Protein AF-A0A6P0JQQ0-F1 (afdb_monomer_lite)

Structure (mmCIF, N/CA/C/O backbone):
data_AF-A0A6P0JQQ0-F1
#
_entry.id   AF-A0A6P0JQQ0-F1
#
loop_
_atom_site.group_PDB
_atom_site.id
_atom_site.type_symbol
_atom_site.label_atom_id
_atom_site.label_alt_id
_atom_site.label_comp_id
_atom_site.label_asym_id
_atom_site.label_entity_id
_atom_site.label_seq_id
_atom_site.pdbx_PDB_ins_code
_atom_site.Cartn_x
_atom_site.Cartn_y
_atom_site.Cartn_z
_atom_site.occupancy
_atom_site.B_iso_or_equiv
_atom_site.auth_seq_id
_atom_site.auth_comp_id
_atom_site.auth_asym_id
_atom_site.auth_atom_id
_atom_site.pdbx_PDB_model_num
ATOM 1 N N . MET A 1 1 ? 86.482 31.164 -51.936 1.00 37.69 1 MET A N 1
ATOM 2 C CA . MET A 1 1 ? 86.063 32.456 -51.341 1.00 37.69 1 MET A CA 1
ATOM 3 C C . MET A 1 1 ? 84.578 32.628 -51.631 1.00 37.69 1 MET A C 1
ATOM 5 O O . MET A 1 1 ? 84.223 32.447 -52.777 1.00 37.69 1 MET A O 1
ATOM 9 N N . GLY A 1 2 ? 83.639 32.892 -50.731 1.00 37.59 2 GLY A N 1
ATOM 10 C CA . GLY A 1 2 ? 83.653 33.209 -49.310 1.00 37.59 2 GLY A CA 1
ATOM 11 C C . GLY A 1 2 ? 82.298 33.855 -48.972 1.00 37.59 2 GLY A C 1
ATOM 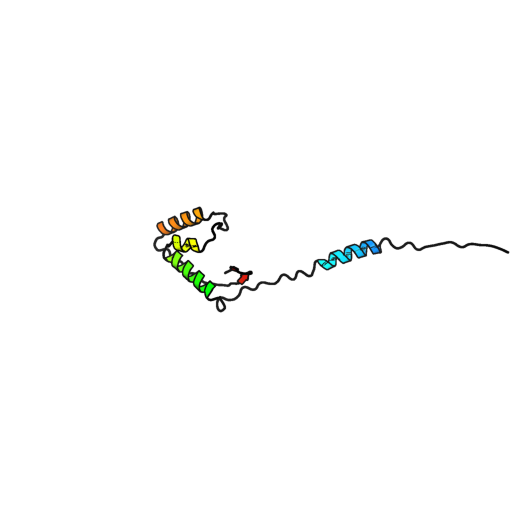12 O O . GLY A 1 2 ? 81.988 34.870 -49.578 1.00 37.59 2 GLY A O 1
ATOM 13 N N . LYS A 1 3 ? 81.586 33.291 -47.975 1.00 36.88 3 LYS A N 1
ATOM 14 C CA . LYS A 1 3 ? 80.461 33.861 -47.185 1.00 36.88 3 LYS A CA 1
ATOM 15 C C . LYS A 1 3 ? 79.157 34.145 -47.988 1.00 36.88 3 LYS A C 1
ATOM 17 O O . LYS A 1 3 ? 79.209 34.352 -49.183 1.00 36.88 3 LYS A O 1
ATOM 22 N N . PHE A 1 4 ? 77.931 34.103 -47.463 1.00 44.25 4 PHE A N 1
ATOM 23 C CA . PHE A 1 4 ? 77.404 34.473 -46.150 1.00 44.25 4 PHE A CA 1
ATOM 24 C C . PHE A 1 4 ? 76.084 33.731 -45.858 1.00 44.25 4 PHE A C 1
ATOM 26 O O . PHE A 1 4 ? 75.331 33.375 -46.758 1.00 44.25 4 PHE A O 1
ATOM 33 N N . GLN A 1 5 ? 75.829 33.547 -44.566 1.00 45.94 5 GLN A N 1
A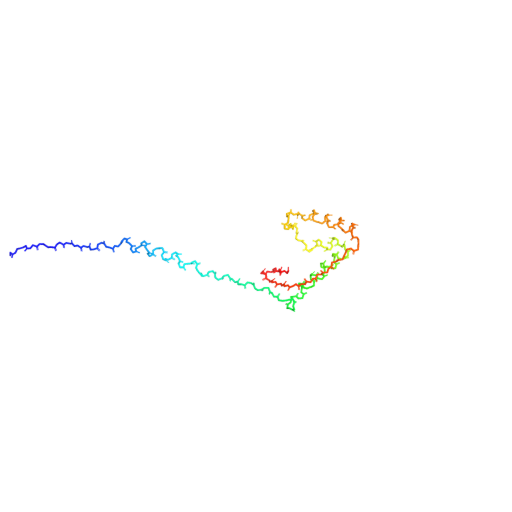TOM 34 C CA . GLN A 1 5 ? 74.618 33.016 -43.941 1.00 45.94 5 GLN A CA 1
ATOM 35 C C . GLN A 1 5 ? 73.325 33.778 -44.283 1.00 45.94 5 GLN A C 1
ATOM 37 O O . GLN A 1 5 ? 73.336 35.005 -44.322 1.00 45.94 5 GLN A O 1
ATOM 42 N N . GLN A 1 6 ? 72.201 33.055 -44.352 1.00 43.69 6 GLN A N 1
ATOM 43 C CA . GLN A 1 6 ? 70.846 33.543 -44.039 1.00 43.69 6 GLN A CA 1
ATOM 44 C C . GLN A 1 6 ? 70.095 32.391 -43.348 1.00 43.69 6 GLN A C 1
ATOM 46 O O . GLN A 1 6 ? 69.855 31.349 -43.944 1.00 43.69 6 GLN A O 1
ATOM 51 N N . VAL A 1 7 ? 70.100 32.382 -42.016 1.00 44.28 7 VAL A N 1
ATOM 52 C CA . VAL A 1 7 ? 69.042 32.906 -41.131 1.00 44.28 7 VAL A CA 1
ATOM 53 C C . VAL A 1 7 ? 67.812 31.998 -41.098 1.00 44.28 7 VAL A C 1
ATOM 55 O O . VAL A 1 7 ? 67.012 31.887 -42.018 1.00 44.28 7 VAL A O 1
ATOM 58 N N . ILE A 1 8 ? 67.706 31.353 -39.942 1.00 50.97 8 ILE A N 1
ATOM 59 C CA . ILE A 1 8 ? 66.605 30.548 -39.442 1.00 50.97 8 ILE A CA 1
ATOM 60 C C . ILE A 1 8 ? 65.348 31.419 -39.332 1.00 50.97 8 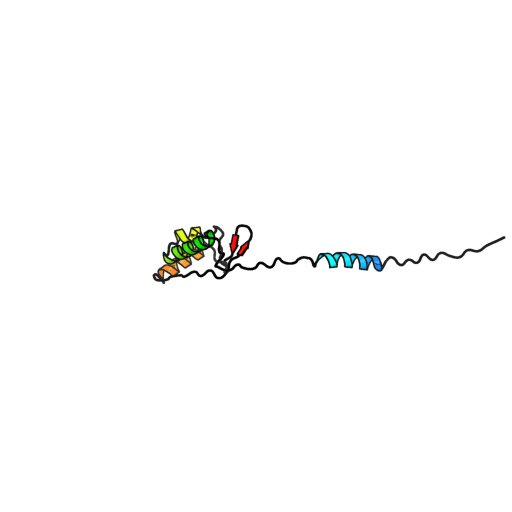ILE A C 1
ATOM 62 O O . ILE A 1 8 ? 65.373 32.479 -38.713 1.00 50.97 8 ILE A O 1
ATOM 66 N N . SER A 1 9 ? 64.214 30.918 -39.812 1.00 42.56 9 SER A N 1
ATOM 67 C CA . SER A 1 9 ? 62.911 31.264 -39.242 1.00 42.56 9 SER A CA 1
ATOM 68 C C . SER A 1 9 ? 62.043 30.018 -39.201 1.00 42.56 9 SER A C 1
ATOM 70 O O . SER A 1 9 ? 61.324 29.667 -40.131 1.00 42.56 9 SER A O 1
ATOM 72 N N . ARG A 1 10 ? 62.154 29.304 -38.078 1.00 43.75 10 ARG A N 1
ATOM 73 C CA . ARG A 1 10 ? 61.155 28.324 -37.663 1.00 43.75 10 ARG A CA 1
ATOM 74 C C . ARG A 1 10 ? 59.874 29.099 -37.373 1.00 43.75 10 ARG A C 1
ATOM 76 O O . ARG A 1 10 ? 59.803 29.803 -36.367 1.00 43.75 10 ARG A O 1
ATOM 83 N N . HIS A 1 11 ? 58.869 28.959 -38.231 1.00 40.03 11 HIS A N 1
ATOM 84 C CA . HIS A 1 11 ? 57.518 29.417 -37.930 1.00 40.03 11 HIS A CA 1
ATOM 85 C C . HIS A 1 11 ? 56.965 28.586 -36.770 1.00 40.03 11 HIS A C 1
ATOM 87 O O . HIS A 1 11 ? 56.418 27.498 -36.927 1.00 40.03 11 HIS A O 1
ATOM 93 N N . SER A 1 12 ? 57.170 29.108 -35.566 1.00 59.00 12 SER A N 1
ATOM 94 C CA . SER A 1 12 ? 56.542 28.640 -34.344 1.00 59.00 12 SER A CA 1
ATOM 95 C C . SER A 1 12 ? 55.079 29.082 -34.375 1.00 59.00 12 SER A C 1
ATOM 97 O O . SER A 1 12 ? 54.735 30.156 -33.897 1.00 59.00 12 SER A O 1
ATOM 99 N N . CYS A 1 13 ? 54.206 28.269 -34.966 1.00 49.25 13 CYS A N 1
ATOM 100 C CA . CYS A 1 13 ? 52.761 28.404 -34.794 1.00 49.25 13 CYS A CA 1
ATOM 101 C C . CYS A 1 13 ? 52.191 27.051 -34.360 1.00 49.25 13 CYS A C 1
ATOM 103 O O . CYS A 1 13 ? 51.664 26.278 -35.144 1.00 49.25 13 CYS A O 1
ATOM 105 N N . SER A 1 14 ? 52.386 26.719 -33.083 1.00 53.09 14 SER A N 1
ATOM 106 C CA . SER A 1 14 ? 51.944 25.447 -32.492 1.00 53.09 14 SER A CA 1
ATOM 107 C C . SER A 1 14 ? 51.458 25.649 -31.048 1.00 53.09 14 SER A C 1
ATOM 109 O O . SER A 1 14 ? 51.720 24.841 -30.155 1.00 53.09 14 SER A O 1
ATOM 111 N N . ARG A 1 15 ? 50.788 26.773 -30.762 1.00 53.00 15 ARG A N 1
ATOM 112 C CA . ARG A 1 15 ? 50.241 27.048 -29.417 1.00 53.00 15 ARG A CA 1
ATOM 113 C C . ARG A 1 15 ? 48.745 27.387 -29.383 1.00 53.00 15 ARG A C 1
ATOM 115 O O . ARG A 1 15 ? 48.131 27.165 -28.346 1.00 53.00 15 ARG A O 1
ATOM 122 N N . GLY A 1 16 ? 48.144 27.819 -30.497 1.00 47.94 16 GLY A N 1
ATOM 123 C CA . GLY A 1 16 ? 46.696 28.081 -30.588 1.00 47.94 16 GLY A CA 1
ATOM 124 C C . GLY A 1 16 ? 45.851 26.835 -30.885 1.00 47.94 16 GLY A C 1
ATOM 125 O O . GLY A 1 16 ? 44.836 26.604 -30.237 1.00 47.94 16 GLY A O 1
ATOM 126 N N . VAL A 1 17 ? 46.315 25.974 -31.796 1.00 53.28 17 VAL A N 1
ATOM 127 C CA . VAL A 1 17 ? 45.553 24.801 -32.271 1.00 53.28 17 VAL A CA 1
ATOM 128 C C . VAL A 1 17 ? 45.427 23.714 -31.196 1.00 53.28 17 VAL A C 1
ATOM 130 O O . VAL A 1 17 ? 44.375 23.110 -31.043 1.00 53.28 17 VAL A O 1
ATOM 133 N N . ARG A 1 18 ? 46.458 23.517 -30.364 1.00 51.06 18 ARG A N 1
ATOM 134 C CA . ARG A 1 18 ? 46.463 22.503 -29.293 1.00 51.06 18 ARG A CA 1
ATOM 135 C C . ARG A 1 18 ? 45.459 22.794 -28.166 1.00 51.06 18 ARG A C 1
ATOM 137 O O . ARG A 1 18 ? 44.974 21.857 -27.548 1.00 51.06 18 ARG A O 1
ATOM 144 N N . ARG A 1 19 ? 45.138 24.067 -27.900 1.00 52.62 19 ARG A N 1
ATOM 145 C CA . ARG A 1 19 ? 44.114 24.452 -26.907 1.00 52.62 19 ARG A CA 1
ATOM 146 C C . ARG A 1 19 ? 42.698 24.318 -27.470 1.00 52.62 19 ARG A C 1
ATOM 148 O O . ARG A 1 19 ? 41.812 23.895 -26.744 1.00 52.62 19 ARG A O 1
ATOM 155 N N . PHE A 1 20 ? 42.515 24.588 -28.762 1.00 51.84 20 PHE A N 1
ATOM 156 C CA . PHE A 1 20 ? 41.233 24.388 -29.443 1.00 51.84 20 PHE A CA 1
ATOM 157 C C . PHE A 1 20 ? 40.897 22.904 -29.666 1.00 51.84 20 PHE A C 1
ATOM 159 O O . PHE A 1 20 ? 39.749 22.505 -29.497 1.00 51.84 20 PHE A O 1
ATOM 166 N N . LEU A 1 21 ? 41.896 22.066 -29.968 1.00 55.03 21 LEU A N 1
ATOM 167 C CA . LEU A 1 21 ? 41.701 20.622 -30.146 1.00 55.03 21 LEU A CA 1
ATOM 168 C C . LEU A 1 21 ? 41.360 19.890 -28.836 1.00 55.03 21 LEU A C 1
ATOM 170 O O . LEU A 1 21 ? 40.619 18.915 -28.871 1.00 55.03 21 LEU A O 1
ATOM 174 N N . LEU A 1 22 ? 41.841 20.365 -27.680 1.00 53.31 22 LEU A N 1
ATOM 175 C CA . LEU A 1 22 ? 41.503 19.766 -26.379 1.00 53.31 22 LEU A CA 1
ATOM 176 C C . LEU A 1 22 ? 40.062 20.077 -25.939 1.00 53.31 22 LEU A C 1
ATOM 178 O O . LEU A 1 22 ? 39.421 19.221 -25.336 1.00 53.31 22 LEU A O 1
ATOM 182 N N . SER A 1 23 ? 39.524 21.251 -26.282 1.00 55.88 23 SER A N 1
ATOM 183 C CA . SER A 1 23 ? 38.124 21.593 -25.985 1.00 55.88 23 SER A CA 1
ATOM 184 C C . SER A 1 23 ? 37.126 20.875 -26.901 1.00 55.88 23 SER A C 1
ATOM 186 O O . SER A 1 23 ? 36.021 20.556 -26.470 1.00 55.88 23 SER A O 1
ATOM 188 N N . ALA A 1 24 ? 37.511 20.570 -28.145 1.00 57.28 24 ALA A N 1
ATOM 189 C CA . ALA A 1 24 ? 36.641 19.870 -29.093 1.00 57.28 24 ALA A CA 1
ATOM 190 C C . ALA A 1 24 ? 36.402 18.390 -28.723 1.00 57.28 24 ALA A C 1
ATOM 192 O O . ALA A 1 24 ? 35.307 17.879 -28.941 1.00 57.28 24 ALA A O 1
ATOM 193 N N . VAL A 1 25 ? 37.387 17.713 -28.115 1.00 59.72 25 VAL A N 1
ATOM 194 C CA . VAL A 1 25 ? 37.257 16.304 -27.687 1.00 59.72 25 VAL A CA 1
ATOM 195 C C . VAL A 1 25 ? 36.365 16.156 -26.446 1.00 59.72 25 VAL A C 1
ATOM 197 O O . VAL A 1 25 ? 35.647 15.168 -26.338 1.00 59.72 25 VAL A O 1
ATOM 200 N N . LEU A 1 26 ? 36.341 17.145 -25.540 1.00 57.72 26 LEU A N 1
ATOM 201 C CA . LEU A 1 26 ? 35.450 17.119 -24.370 1.00 57.72 26 LEU A CA 1
ATOM 202 C C . LEU A 1 26 ? 33.984 17.430 -24.722 1.00 57.72 26 LEU A C 1
ATOM 204 O O . LEU A 1 26 ? 33.082 16.879 -24.100 1.00 57.72 26 LEU A O 1
ATOM 208 N N . GLY A 1 27 ? 33.733 18.287 -25.720 1.00 58.06 27 GLY A N 1
ATOM 209 C CA . GLY A 1 27 ? 32.371 18.671 -26.116 1.00 58.06 27 GLY A CA 1
ATOM 210 C C . GLY A 1 27 ? 31.599 17.583 -26.871 1.00 58.06 27 GLY A C 1
ATOM 211 O O . GLY A 1 27 ? 30.377 17.526 -26.775 1.00 58.06 27 GLY A O 1
ATOM 212 N N . LEU A 1 28 ? 32.293 16.691 -27.589 1.00 57.56 28 LEU A N 1
ATOM 213 C CA . LEU A 1 28 ? 31.656 15.619 -28.369 1.00 57.56 28 LEU A CA 1
ATOM 214 C C . LEU A 1 28 ? 31.256 14.382 -27.548 1.00 57.56 28 LEU A C 1
ATOM 216 O O . LEU A 1 28 ? 30.510 13.548 -28.049 1.00 57.56 28 LEU A O 1
ATOM 220 N N . GLY A 1 29 ? 31.725 14.245 -26.305 1.00 57.31 29 GLY A N 1
ATOM 221 C CA . GLY A 1 29 ? 31.371 13.100 -25.457 1.00 57.31 29 GLY A CA 1
ATOM 222 C C . GLY A 1 29 ? 29.970 13.182 -24.841 1.00 57.31 29 GLY A C 1
ATOM 223 O O . GLY A 1 29 ? 29.473 12.184 -24.330 1.00 57.31 29 GLY A O 1
ATOM 224 N N . MET A 1 30 ? 29.332 14.357 -24.873 1.00 58.59 30 MET A N 1
ATOM 225 C CA . MET A 1 30 ? 28.170 14.663 -24.028 1.00 58.59 30 MET A CA 1
ATOM 226 C C . MET A 1 30 ? 26.806 14.551 -24.728 1.00 58.59 30 MET A C 1
ATOM 228 O O . MET A 1 30 ? 25.788 14.811 -24.099 1.00 58.59 30 MET A O 1
ATOM 232 N N . THR A 1 31 ? 26.748 14.172 -26.009 1.00 63.38 31 THR A N 1
ATOM 233 C CA . THR A 1 31 ? 25.495 14.186 -26.794 1.00 63.38 31 THR A CA 1
ATOM 234 C C . THR A 1 31 ? 24.883 12.807 -27.068 1.00 63.38 31 THR A C 1
ATOM 236 O O . THR A 1 31 ? 23.864 12.733 -27.747 1.00 63.38 31 THR A O 1
ATOM 239 N N . LEU A 1 32 ? 25.449 11.715 -26.537 1.00 56.38 32 LEU A N 1
ATOM 240 C CA . LEU A 1 32 ? 24.952 10.345 -26.771 1.00 56.38 32 LEU A CA 1
ATOM 241 C C . LEU A 1 32 ? 24.158 9.737 -25.604 1.00 56.38 32 LEU A C 1
ATOM 243 O O . LEU A 1 32 ? 23.907 8.535 -25.595 1.00 56.38 32 LEU A O 1
ATOM 247 N N . SER A 1 33 ? 23.702 10.536 -24.642 1.00 56.09 33 SER A N 1
ATOM 248 C CA . SER A 1 33 ? 22.669 10.092 -23.701 1.00 56.09 33 SER A CA 1
ATOM 249 C C . SER A 1 33 ? 21.290 10.272 -24.338 1.00 56.09 33 SER A C 1
ATOM 251 O O . SER A 1 33 ? 20.552 11.200 -24.005 1.00 56.09 33 SER A O 1
ATOM 253 N N . VAL A 1 34 ? 20.947 9.396 -25.286 1.00 61.25 34 VAL A N 1
ATOM 254 C CA . VAL A 1 34 ? 19.543 9.182 -25.651 1.00 61.25 34 VAL A CA 1
ATOM 255 C C . VAL A 1 34 ? 18.919 8.506 -24.436 1.00 61.25 34 VAL A C 1
ATOM 257 O O . VAL A 1 34 ? 19.142 7.320 -24.204 1.00 61.25 34 VAL A O 1
ATOM 260 N N . GLY A 1 35 ? 18.226 9.279 -23.598 1.00 60.16 35 GLY A N 1
ATOM 261 C CA . GLY A 1 35 ? 17.407 8.701 -22.539 1.00 60.16 35 GLY A CA 1
ATOM 262 C C . GLY A 1 35 ? 16.435 7.726 -23.193 1.00 60.16 35 GLY A C 1
ATOM 263 O O . GLY A 1 35 ? 15.726 8.109 -24.124 1.00 60.16 35 GLY A O 1
ATOM 264 N N . MET A 1 36 ? 16.452 6.459 -22.774 1.00 62.00 36 MET A N 1
ATOM 265 C CA . MET A 1 36 ? 15.409 5.526 -23.183 1.00 62.00 36 MET A CA 1
ATOM 266 C C . MET A 1 36 ? 14.083 6.130 -22.733 1.00 62.00 36 MET A C 1
ATOM 268 O O . MET A 1 36 ? 13.876 6.356 -21.544 1.00 62.00 36 MET A O 1
ATOM 272 N N . VAL A 1 37 ? 13.219 6.452 -23.691 1.00 60.06 37 VAL A N 1
ATOM 273 C CA . VAL A 1 37 ? 11.859 6.882 -23.387 1.00 60.06 37 VAL A CA 1
ATOM 274 C C . VAL A 1 37 ? 11.139 5.640 -22.879 1.00 60.06 37 VAL A C 1
ATOM 276 O O . VAL A 1 37 ? 10.906 4.706 -23.645 1.00 60.06 37 VAL A O 1
ATOM 279 N N . THR A 1 38 ? 10.850 5.592 -21.583 1.00 60.31 38 THR A N 1
ATOM 280 C CA . THR A 1 38 ? 9.972 4.574 -21.016 1.00 60.31 38 THR A CA 1
ATOM 281 C C . THR A 1 38 ? 8.541 4.950 -21.392 1.00 60.31 38 THR A C 1
ATOM 283 O O . THR A 1 38 ? 8.064 6.036 -21.071 1.00 60.31 38 THR A O 1
ATOM 286 N N . TYR A 1 39 ? 7.873 4.085 -22.154 1.00 63.38 39 TYR A N 1
ATOM 287 C CA . TYR A 1 39 ? 6.443 4.214 -22.424 1.00 63.38 39 TYR A CA 1
ATOM 288 C C . TYR A 1 39 ? 5.695 3.314 -21.449 1.00 63.38 39 TYR A C 1
ATOM 290 O O . TYR A 1 39 ? 5.950 2.107 -21.409 1.00 63.38 39 TYR A O 1
ATOM 298 N N . ALA A 1 40 ? 4.783 3.908 -20.681 1.00 71.44 40 ALA A N 1
ATOM 299 C CA . ALA A 1 40 ? 3.831 3.146 -19.894 1.00 71.44 40 ALA A CA 1
ATOM 300 C C . ALA A 1 40 ? 2.934 2.342 -20.849 1.00 71.44 40 ALA A C 1
ATOM 302 O O . ALA A 1 40 ? 2.456 2.859 -21.861 1.00 71.44 40 ALA A O 1
ATOM 303 N N . GLN A 1 41 ? 2.795 1.055 -20.560 1.00 77.44 41 GLN A N 1
ATOM 304 C CA . GLN A 1 41 ? 1.944 0.119 -21.274 1.00 77.44 41 GLN A CA 1
ATOM 305 C C . GLN A 1 41 ? 0.489 0.326 -20.863 1.00 77.44 41 GLN A C 1
ATOM 307 O O . GLN A 1 41 ? 0.196 0.759 -19.743 1.00 77.44 41 GLN A O 1
ATOM 312 N N . PHE A 1 42 ? -0.415 -0.019 -21.772 1.00 76.44 42 PHE A N 1
ATOM 313 C CA . PHE A 1 42 ? -1.841 0.048 -21.511 1.00 76.44 42 PHE A CA 1
ATOM 314 C C . PHE A 1 42 ? -2.311 -1.100 -20.587 1.00 76.44 42 PHE A C 1
ATOM 316 O O . PHE A 1 42 ? -1.627 -2.129 -20.474 1.00 76.44 42 PHE A O 1
ATOM 323 N N . PRO A 1 43 ? -3.468 -0.948 -19.914 1.00 74.88 43 PRO A N 1
ATOM 324 C CA . PRO A 1 43 ? -3.995 -1.931 -18.960 1.00 74.88 43 PRO A CA 1
ATOM 325 C C . PRO A 1 43 ? -4.343 -3.300 -19.567 1.00 74.88 43 PRO A C 1
ATOM 327 O O . PRO A 1 43 ? -4.362 -4.309 -18.860 1.00 74.88 43 PRO A O 1
ATOM 330 N N . GLU A 1 44 ? -4.628 -3.372 -20.869 1.00 77.12 44 GLU A N 1
ATOM 331 C CA . GLU A 1 44 ? -4.982 -4.622 -21.555 1.00 77.12 44 GLU A CA 1
ATOM 332 C C . GLU A 1 44 ? -3.849 -5.658 -21.576 1.00 77.12 44 GLU A C 1
ATOM 334 O O . GLU A 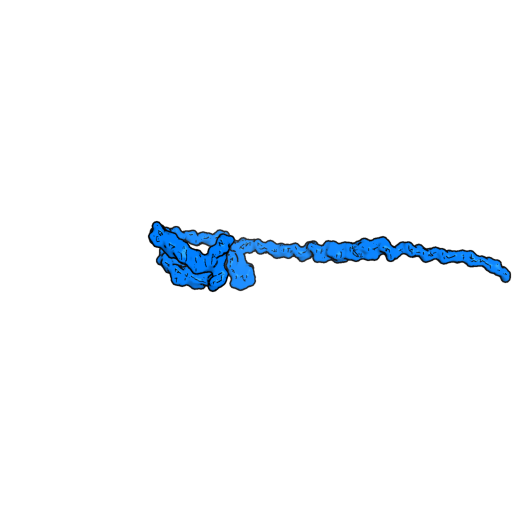1 44 ? -4.121 -6.859 -21.544 1.00 77.12 44 GLU A O 1
ATOM 339 N N . ASP A 1 45 ? -2.596 -5.203 -21.562 1.00 85.00 45 ASP A N 1
ATOM 340 C CA . ASP A 1 45 ? -1.406 -6.057 -21.634 1.00 85.00 45 ASP A CA 1
ATOM 341 C C . ASP A 1 45 ? -0.767 -6.295 -20.253 1.00 85.00 45 ASP A C 1
ATOM 343 O O . ASP A 1 45 ? 0.369 -6.762 -20.139 1.00 85.00 45 ASP A O 1
ATOM 347 N N . THR A 1 46 ? -1.481 -5.969 -19.173 1.00 88.19 46 THR A N 1
ATOM 348 C CA . THR A 1 46 ? -0.970 -6.088 -17.806 1.00 88.19 46 THR A CA 1
ATOM 349 C C . THR A 1 46 ? -0.629 -7.534 -17.425 1.00 88.19 46 THR A C 1
ATOM 351 O O . THR A 1 46 ? -1.453 -8.439 -17.600 1.00 88.19 46 THR A O 1
ATOM 354 N N . PRO A 1 47 ? 0.543 -7.782 -16.802 1.00 92.75 47 PRO A N 1
ATOM 355 C CA . PRO A 1 47 ? 0.885 -9.093 -16.273 1.00 92.75 47 PRO A CA 1
ATOM 356 C C . PRO A 1 47 ? -0.177 -9.603 -15.294 1.00 92.75 47 PRO A C 1
ATOM 358 O O . PRO A 1 47 ? -0.561 -8.907 -14.352 1.00 92.75 47 PRO A O 1
ATOM 361 N N . ALA A 1 48 ? -0.598 -10.861 -15.451 1.00 92.94 48 ALA A N 1
ATOM 362 C CA . ALA A 1 48 ? -1.635 -11.466 -14.608 1.00 92.94 48 ALA A CA 1
ATOM 363 C C . ALA A 1 48 ? -1.319 -11.378 -13.102 1.00 92.94 48 ALA A C 1
ATOM 365 O O . ALA A 1 48 ? -2.220 -11.235 -12.273 1.00 92.94 48 ALA A O 1
ATOM 366 N N . ALA A 1 49 ? -0.034 -11.437 -12.747 1.00 93.31 49 ALA A N 1
ATOM 367 C CA . ALA A 1 49 ? 0.426 -11.283 -11.376 1.00 93.31 49 ALA A CA 1
ATOM 368 C C . ALA A 1 49 ? 0.195 -9.859 -10.834 1.00 93.31 49 ALA A C 1
ATOM 370 O O . ALA A 1 49 ? -0.334 -9.738 -9.734 1.00 93.31 49 ALA A O 1
ATOM 371 N N . LEU A 1 50 ? 0.475 -8.802 -11.609 1.00 94.50 50 LEU A N 1
ATOM 372 C CA . LEU A 1 50 ? 0.191 -7.415 -11.214 1.00 94.50 50 LEU A CA 1
ATOM 373 C C . LEU A 1 50 ? -1.312 -7.199 -11.013 1.00 94.50 50 LEU A C 1
ATOM 375 O O . LEU A 1 50 ? -1.733 -6.712 -9.966 1.00 94.50 50 LEU A O 1
ATOM 379 N N . GLN A 1 51 ? -2.134 -7.651 -11.964 1.00 94.62 51 GLN A N 1
ATOM 380 C CA . GLN A 1 51 ? -3.588 -7.533 -11.840 1.00 94.62 51 GLN A CA 1
ATOM 381 C C . GLN A 1 51 ? -4.126 -8.286 -10.610 1.00 94.62 51 GLN A C 1
ATOM 383 O O . GLN A 1 51 ? -5.041 -7.816 -9.934 1.00 94.62 51 GLN A O 1
ATOM 388 N N . THR A 1 52 ? -3.556 -9.452 -10.297 1.00 95.44 52 THR A N 1
ATOM 389 C CA . THR A 1 52 ? -3.921 -10.216 -9.096 1.00 95.44 52 THR A CA 1
ATOM 390 C C . THR A 1 52 ? -3.529 -9.474 -7.821 1.00 95.44 52 THR A C 1
ATOM 392 O O . THR A 1 52 ? -4.322 -9.439 -6.882 1.00 95.44 52 THR A O 1
ATOM 395 N N . THR A 1 53 ? -2.342 -8.867 -7.784 1.00 95.88 5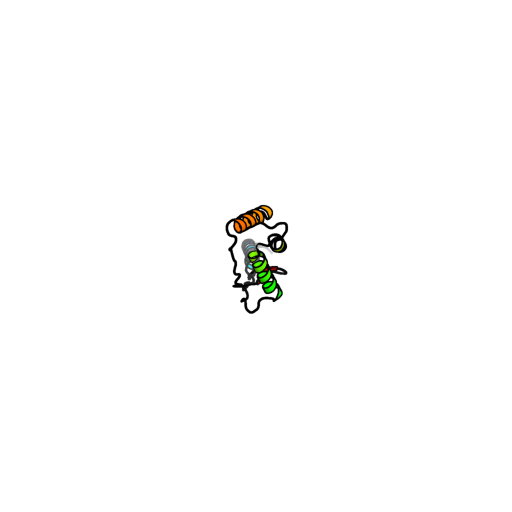3 THR A N 1
ATOM 396 C CA . THR A 1 53 ? -1.884 -8.061 -6.645 1.00 95.88 53 THR A CA 1
ATOM 397 C C . THR A 1 53 ? -2.824 -6.886 -6.385 1.00 95.88 53 THR A C 1
ATOM 399 O O . THR A 1 53 ? -3.298 -6.750 -5.261 1.00 95.88 53 THR A O 1
ATOM 402 N N . LEU A 1 54 ? -3.172 -6.106 -7.416 1.00 96.00 54 LEU A N 1
ATOM 403 C CA . LEU A 1 54 ? -4.089 -4.965 -7.281 1.00 96.00 54 LEU A CA 1
ATOM 404 C C . LEU A 1 54 ? -5.463 -5.394 -6.749 1.00 96.00 54 LEU A C 1
ATOM 406 O O . LEU A 1 54 ? -5.963 -4.813 -5.792 1.00 96.00 54 LEU A O 1
ATOM 410 N N . LYS A 1 55 ? -6.033 -6.481 -7.290 1.00 96.50 55 LYS A N 1
ATOM 411 C CA . LYS A 1 55 ? -7.317 -7.027 -6.813 1.00 96.50 55 LYS A CA 1
ATOM 412 C C . LYS A 1 55 ? -7.277 -7.446 -5.346 1.00 96.50 55 LYS A C 1
ATOM 414 O O . LYS A 1 55 ? -8.256 -7.258 -4.629 1.00 96.50 55 LYS A O 1
ATOM 419 N N . ARG A 1 56 ? -6.175 -8.050 -4.892 1.00 97.06 56 ARG A N 1
ATOM 420 C CA . ARG A 1 56 ? -6.039 -8.461 -3.489 1.00 97.06 56 ARG A CA 1
ATOM 421 C C . ARG A 1 56 ? -5.846 -7.268 -2.560 1.00 97.06 56 ARG A C 1
ATOM 423 O O . ARG A 1 56 ? -6.404 -7.293 -1.471 1.00 97.06 56 ARG A O 1
ATOM 430 N N . LEU A 1 57 ? -5.116 -6.245 -3.001 1.00 96.88 57 LEU A N 1
ATOM 431 C CA . LEU A 1 57 ? -4.951 -5.003 -2.251 1.00 96.88 57 LEU A CA 1
ATOM 432 C C . LEU A 1 57 ? -6.294 -4.277 -2.089 1.00 96.88 57 LEU A C 1
ATOM 434 O O . LEU A 1 57 ? -6.661 -3.936 -0.970 1.00 96.88 57 LEU A O 1
ATOM 438 N N . GLU A 1 58 ? -7.072 -4.149 -3.169 1.00 97.56 58 GLU A N 1
ATOM 439 C CA . GLU A 1 58 ? -8.440 -3.614 -3.114 1.00 97.56 58 GLU A CA 1
ATOM 440 C C . GLU A 1 58 ? -9.340 -4.444 -2.190 1.00 97.56 58 GLU A C 1
ATOM 442 O O . GLU A 1 58 ? -10.077 -3.893 -1.380 1.00 97.56 58 GLU A O 1
ATOM 447 N N . THR A 1 59 ? -9.255 -5.776 -2.268 1.00 98.19 59 THR A N 1
ATOM 448 C CA . THR A 1 59 ? -10.046 -6.669 -1.407 1.00 98.19 59 THR A CA 1
ATOM 449 C C . THR A 1 59 ? -9.698 -6.484 0.070 1.00 98.19 59 THR A C 1
ATOM 451 O O . THR A 1 59 ? -10.610 -6.346 0.878 1.00 98.19 59 THR A O 1
ATOM 454 N N . ALA A 1 60 ? -8.409 -6.456 0.426 1.00 98.06 60 ALA A N 1
ATOM 455 C CA . ALA A 1 60 ? -7.963 -6.250 1.805 1.00 98.06 60 ALA A CA 1
ATOM 456 C C . ALA A 1 60 ? -8.402 -4.875 2.330 1.00 98.06 60 ALA A C 1
ATOM 458 O O . ALA A 1 60 ? -8.948 -4.779 3.427 1.00 98.06 60 ALA A O 1
ATOM 459 N N . ALA A 1 61 ? -8.253 -3.829 1.510 1.00 97.94 61 ALA A N 1
ATOM 460 C CA . ALA A 1 61 ? -8.702 -2.486 1.853 1.00 97.94 61 ALA A CA 1
ATOM 461 C C . ALA A 1 61 ? -10.226 -2.409 2.050 1.00 97.94 61 ALA A C 1
ATOM 463 O O . ALA A 1 61 ? -10.673 -1.769 2.990 1.00 97.94 61 ALA A O 1
ATOM 464 N N . ASN A 1 62 ? -11.028 -3.089 1.224 1.00 98.25 62 ASN A N 1
ATOM 465 C CA . ASN A 1 62 ? -12.494 -3.124 1.355 1.00 98.25 62 ASN A CA 1
ATOM 466 C C . ASN A 1 62 ? -13.002 -4.009 2.498 1.00 98.25 62 ASN A C 1
ATOM 468 O O . ASN A 1 62 ? -14.142 -3.866 2.928 1.00 98.25 62 ASN A O 1
ATOM 472 N N . GLN A 1 63 ? -12.184 -4.945 2.974 1.00 98.12 63 GLN A N 1
ATOM 473 C CA . GLN A 1 63 ? -12.490 -5.772 4.142 1.00 98.12 63 GLN A CA 1
ATOM 474 C C . GLN A 1 63 ? -12.010 -5.140 5.452 1.00 98.12 63 GLN A C 1
ATOM 476 O O . GLN A 1 63 ? -12.220 -5.735 6.506 1.00 98.12 63 GLN A O 1
ATOM 481 N N . HIS A 1 64 ? -11.362 -3.970 5.379 1.00 98.12 64 HIS A N 1
ATOM 482 C CA . HIS A 1 64 ? -10.652 -3.340 6.496 1.00 98.12 64 HIS A CA 1
ATOM 483 C C . HIS A 1 64 ? -9.668 -4.312 7.178 1.00 98.12 64 HIS A C 1
ATOM 485 O O . HIS A 1 64 ? -9.462 -4.280 8.389 1.00 98.12 64 HIS A O 1
ATOM 491 N N . ASP A 1 65 ? -9.053 -5.203 6.389 1.00 97.88 65 ASP A N 1
ATOM 492 C CA . ASP A 1 65 ? -8.108 -6.216 6.867 1.00 97.88 65 ASP A CA 1
ATOM 493 C C . ASP A 1 65 ? -6.696 -5.618 6.921 1.00 97.88 65 ASP A C 1
ATOM 495 O O . ASP A 1 65 ? -5.919 -5.665 5.958 1.00 97.88 65 ASP A O 1
ATOM 499 N N . LEU A 1 66 ? -6.388 -4.992 8.060 1.00 96.62 66 LEU A N 1
ATOM 500 C CA . LEU A 1 66 ? -5.125 -4.293 8.286 1.00 96.62 66 LEU A CA 1
ATOM 501 C C . LEU A 1 66 ? -3.917 -5.241 8.230 1.00 96.62 66 LEU A C 1
ATOM 503 O O . LEU A 1 66 ? -2.850 -4.855 7.748 1.00 96.62 66 LEU A O 1
ATOM 507 N N . ASP A 1 67 ? -4.071 -6.477 8.703 1.00 95.69 67 ASP A N 1
ATOM 508 C CA . ASP A 1 67 ? -3.002 -7.477 8.709 1.00 95.69 67 ASP A CA 1
ATOM 509 C C . ASP A 1 67 ? -2.668 -7.911 7.278 1.00 95.69 67 ASP A C 1
ATOM 511 O O . ASP A 1 67 ? -1.505 -7.860 6.869 1.00 95.69 67 ASP A O 1
ATOM 515 N N . ALA A 1 68 ? -3.684 -8.244 6.476 1.00 96.62 68 ALA A N 1
ATOM 516 C CA . ALA A 1 68 ? -3.481 -8.606 5.076 1.00 96.62 68 ALA A CA 1
ATOM 517 C C . ALA A 1 68 ? -2.933 -7.438 4.244 1.00 96.62 68 ALA A C 1
ATOM 519 O O . ALA A 1 68 ? -2.126 -7.653 3.335 1.00 96.62 68 ALA A O 1
ATOM 520 N N . LEU A 1 69 ? -3.354 -6.201 4.527 1.00 96.50 69 LEU A N 1
ATOM 521 C CA . LEU A 1 69 ? -2.879 -5.030 3.795 1.00 96.50 69 LEU A CA 1
ATOM 522 C C . LEU A 1 69 ? -1.396 -4.750 4.078 1.00 96.50 69 LEU A C 1
ATOM 524 O O . LEU A 1 69 ? -0.643 -4.435 3.156 1.00 96.50 69 LEU A O 1
ATOM 528 N N . GLN A 1 70 ? -0.956 -4.914 5.327 1.00 96.12 70 GLN A N 1
ATOM 529 C CA . GLN A 1 70 ? 0.431 -4.692 5.742 1.00 96.12 70 GLN A CA 1
ATOM 530 C C . GLN A 1 70 ? 1.451 -5.566 4.999 1.00 96.12 70 GLN A C 1
ATOM 532 O O . GLN A 1 70 ? 2.584 -5.119 4.783 1.00 96.12 70 GLN A O 1
ATOM 537 N N . ASP A 1 71 ? 1.071 -6.767 4.569 1.00 95.50 71 ASP A N 1
ATOM 538 C CA . ASP A 1 71 ? 1.948 -7.681 3.825 1.00 95.50 71 ASP A CA 1
ATOM 539 C C . ASP A 1 71 ? 2.357 -7.142 2.442 1.00 95.50 71 ASP A C 1
ATOM 541 O O . ASP A 1 71 ? 3.390 -7.541 1.898 1.00 95.50 71 ASP A O 1
ATOM 545 N N . TYR A 1 72 ? 1.590 -6.205 1.874 1.00 94.44 72 TYR A N 1
ATOM 546 C CA . TYR A 1 72 ? 1.909 -5.582 0.583 1.00 94.44 72 TYR A CA 1
ATOM 547 C C . TYR A 1 72 ? 2.942 -4.456 0.686 1.00 94.44 72 TYR A C 1
ATOM 549 O O . TYR A 1 72 ? 3.499 -4.035 -0.330 1.00 94.44 72 TYR A O 1
ATOM 557 N N . TYR A 1 73 ? 3.223 -3.972 1.895 1.00 94.62 73 TYR A N 1
ATOM 558 C CA . TYR A 1 73 ? 4.132 -2.854 2.121 1.00 94.62 73 TYR A CA 1
ATOM 559 C C . TYR A 1 73 ? 5.485 -3.363 2.626 1.00 94.62 73 TYR A C 1
ATOM 561 O O . TYR A 1 73 ? 5.573 -4.290 3.432 1.00 94.62 73 TYR A O 1
ATOM 569 N N . GLY A 1 74 ? 6.575 -2.737 2.174 1.00 94.94 74 GLY A N 1
ATOM 570 C CA . GLY A 1 74 ? 7.927 -3.047 2.651 1.00 94.94 74 GLY A CA 1
ATOM 571 C C . GLY A 1 74 ? 8.140 -2.633 4.111 1.00 94.94 74 GLY A C 1
ATOM 572 O O . GLY A 1 74 ? 7.466 -1.733 4.611 1.00 94.94 74 GLY A O 1
ATOM 573 N N . ALA A 1 75 ? 9.071 -3.278 4.821 1.00 95.19 75 ALA A N 1
ATOM 574 C CA . ALA A 1 75 ? 9.363 -2.956 6.227 1.00 95.19 75 ALA A CA 1
ATOM 575 C C . ALA A 1 75 ? 9.792 -1.487 6.423 1.00 95.19 75 ALA A C 1
ATOM 577 O O . ALA A 1 75 ? 9.365 -0.840 7.370 1.00 95.19 75 ALA A O 1
ATOM 578 N N . GLU A 1 76 ? 10.545 -0.951 5.461 1.00 96.00 76 GLU A N 1
ATOM 579 C CA . GLU A 1 76 ? 11.040 0.433 5.430 1.00 96.00 76 GLU A CA 1
ATOM 580 C C . GLU A 1 76 ? 10.097 1.384 4.664 1.00 96.00 76 GLU A C 1
ATOM 582 O O . GLU A 1 76 ? 10.535 2.385 4.098 1.00 96.00 76 GLU A O 1
ATOM 587 N N . PHE A 1 77 ? 8.808 1.046 4.553 1.00 95.94 77 PHE A N 1
ATOM 588 C CA . PHE A 1 77 ? 7.841 1.888 3.852 1.00 95.94 77 PHE A CA 1
ATOM 589 C C . PHE A 1 77 ? 7.668 3.249 4.544 1.00 95.94 77 PHE A C 1
ATOM 591 O O . PHE A 1 77 ? 7.466 3.338 5.758 1.00 95.94 77 PHE A O 1
ATOM 598 N N . VAL A 1 78 ? 7.697 4.296 3.725 1.00 96.75 78 VAL A N 1
ATOM 599 C CA . VAL A 1 78 ? 7.429 5.689 4.078 1.00 96.75 78 VAL A CA 1
ATOM 600 C C . VAL A 1 78 ? 6.579 6.280 2.955 1.00 96.75 78 VAL A C 1
ATOM 602 O O . VAL A 1 78 ? 6.835 6.009 1.777 1.00 96.75 78 VAL A O 1
ATOM 605 N N . THR A 1 79 ? 5.546 7.042 3.309 1.00 95.00 79 THR A N 1
ATOM 606 C CA . THR A 1 79 ? 4.700 7.733 2.324 1.00 95.00 79 THR A CA 1
ATOM 607 C C . THR A 1 79 ? 5.457 8.891 1.663 1.00 95.00 79 THR A C 1
ATOM 609 O O . THR A 1 79 ? 6.517 9.304 2.124 1.00 95.00 79 THR A O 1
ATOM 612 N N . SER A 1 80 ? 4.905 9.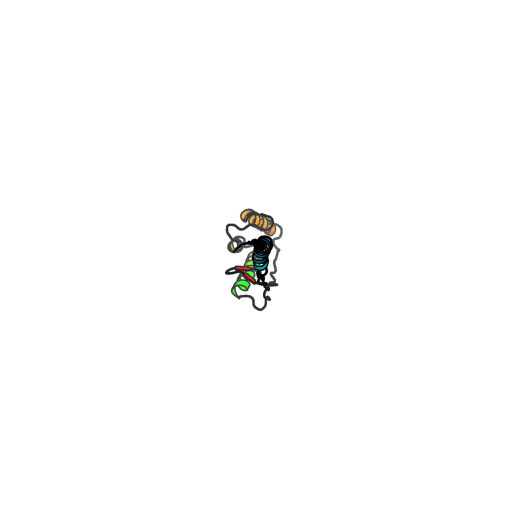468 0.592 1.00 93.69 80 SER A N 1
ATOM 613 C CA . SER A 1 80 ? 5.479 10.667 -0.045 1.00 93.69 80 SER A CA 1
ATOM 614 C C . SER A 1 80 ? 5.567 11.882 0.881 1.00 93.69 80 SER A C 1
ATOM 616 O O . SER A 1 80 ? 6.367 12.776 0.628 1.00 93.69 80 SER A O 1
ATOM 618 N N . ASP A 1 81 ? 4.748 11.899 1.933 1.00 94.75 81 ASP A N 1
ATOM 619 C CA . ASP A 1 81 ? 4.658 12.980 2.914 1.00 94.75 81 ASP A CA 1
ATOM 620 C C . ASP A 1 81 ? 5.493 12.672 4.172 1.00 94.75 81 ASP A C 1
ATOM 622 O O . ASP A 1 81 ? 5.232 13.210 5.248 1.00 94.75 81 ASP A O 1
ATOM 626 N N . ASP A 1 82 ? 6.473 11.770 4.047 1.00 96.19 82 ASP A N 1
ATOM 627 C CA . ASP A 1 82 ? 7.387 11.333 5.107 1.00 96.19 82 ASP A CA 1
ATOM 628 C C . ASP A 1 82 ? 6.698 10.663 6.317 1.00 96.19 82 ASP A C 1
ATOM 630 O O . ASP A 1 82 ? 7.247 10.622 7.422 1.00 96.19 82 ASP A O 1
ATOM 634 N N . VAL A 1 83 ? 5.505 10.081 6.124 1.00 97.06 83 VAL A N 1
ATOM 635 C CA . VAL A 1 83 ? 4.805 9.331 7.181 1.00 97.06 83 VAL A CA 1
ATOM 636 C C . VAL A 1 83 ? 5.363 7.906 7.252 1.00 97.06 83 VAL A C 1
ATOM 638 O O . VAL A 1 83 ? 5.300 7.175 6.257 1.00 97.06 83 VAL A O 1
ATOM 641 N N . PRO A 1 84 ? 5.898 7.466 8.406 1.00 97.44 84 PRO A N 1
ATOM 642 C CA . PRO A 1 84 ? 6.449 6.127 8.551 1.00 97.44 84 PRO A CA 1
ATOM 643 C C . PRO A 1 84 ? 5.349 5.067 8.618 1.00 97.44 84 PRO A C 1
ATOM 645 O O . PRO A 1 84 ? 4.247 5.317 9.113 1.00 97.44 84 PRO A O 1
ATOM 648 N N . ARG A 1 85 ? 5.683 3.845 8.188 1.00 96.88 85 ARG A N 1
ATOM 649 C CA . ARG A 1 85 ? 4.772 2.691 8.148 1.00 96.88 85 ARG A CA 1
ATOM 650 C C . ARG A 1 85 ? 3.855 2.531 9.378 1.00 96.88 85 ARG A C 1
ATOM 652 O O . ARG A 1 85 ? 2.655 2.401 9.155 1.00 96.88 85 ARG A O 1
ATOM 659 N N . PRO A 1 86 ? 4.334 2.550 10.641 1.00 97.06 86 PRO A N 1
ATOM 660 C CA . PRO A 1 86 ? 3.449 2.346 11.792 1.00 97.06 86 PRO A CA 1
ATOM 661 C C . PRO A 1 86 ? 2.371 3.428 11.906 1.00 97.06 86 PRO A C 1
ATOM 663 O O . PRO A 1 86 ? 1.206 3.115 12.117 1.00 97.06 86 PRO A O 1
ATOM 666 N N . GLN A 1 87 ? 2.751 4.690 11.688 1.00 97.88 87 GLN A N 1
ATOM 667 C CA . GLN A 1 87 ? 1.831 5.822 11.766 1.00 97.88 87 GLN A CA 1
ATOM 668 C C . GLN A 1 87 ? 0.815 5.811 10.617 1.00 97.88 87 GLN A C 1
ATOM 670 O O . GLN A 1 87 ? -0.344 6.171 10.815 1.00 97.88 87 GLN A O 1
ATOM 675 N N . TYR A 1 88 ? 1.232 5.382 9.421 1.00 97.44 88 TYR A N 1
ATOM 676 C CA . TYR A 1 88 ? 0.327 5.213 8.285 1.00 97.44 88 TYR A CA 1
ATOM 677 C C . TYR A 1 88 ? -0.794 4.215 8.605 1.00 97.44 88 TYR A C 1
ATOM 679 O O . TYR A 1 88 ? -1.964 4.538 8.414 1.00 97.44 88 TYR A O 1
ATOM 687 N N . PHE A 1 89 ? -0.449 3.038 9.137 1.00 97.56 89 PHE A N 1
ATOM 688 C CA . PHE A 1 89 ? -1.442 2.011 9.460 1.00 97.56 89 PHE A CA 1
ATOM 689 C C . PHE A 1 89 ? -2.309 2.371 10.672 1.00 97.56 89 PHE A C 1
ATOM 691 O O . PHE A 1 89 ? -3.506 2.124 10.624 1.00 97.56 89 PHE A O 1
ATOM 698 N N . GLU A 1 90 ? -1.762 3.037 11.694 1.00 98.00 90 GLU A N 1
ATOM 699 C CA . GLU A 1 90 ? -2.562 3.577 12.809 1.00 98.00 90 GLU A CA 1
ATOM 700 C C . GLU A 1 90 ? -3.610 4.591 12.315 1.00 98.00 90 GLU A C 1
ATOM 702 O O . GLU A 1 90 ? -4.771 4.556 12.715 1.00 98.00 90 GLU A O 1
ATOM 707 N N . THR A 1 91 ? -3.220 5.477 11.394 1.00 97.25 91 THR A N 1
ATOM 708 C CA . THR A 1 91 ? -4.145 6.466 10.817 1.00 97.25 91 THR A CA 1
ATOM 709 C C . THR A 1 91 ? -5.193 5.800 9.923 1.00 97.25 91 THR A C 1
ATOM 711 O O . THR A 1 91 ? -6.343 6.232 9.886 1.00 97.25 91 THR A O 1
ATOM 714 N N . LEU A 1 92 ? -4.810 4.751 9.189 1.00 97.44 92 LEU A N 1
ATOM 715 C CA . LEU A 1 92 ? -5.729 3.992 8.345 1.00 97.44 92 LEU A CA 1
ATOM 716 C C . LEU A 1 92 ? -6.763 3.218 9.174 1.00 97.44 92 LEU A C 1
ATOM 718 O O . LEU A 1 92 ? -7.931 3.195 8.800 1.00 97.44 92 LEU A O 1
ATOM 722 N N . GLU A 1 93 ? -6.354 2.640 10.304 1.00 98.06 93 GLU A N 1
ATOM 723 C CA . GLU A 1 93 ? -7.261 1.988 11.254 1.00 98.06 93 GLU A CA 1
ATOM 724 C C . GLU A 1 93 ? -8.309 2.981 11.775 1.00 98.06 93 GLU A C 1
ATOM 726 O O . GLU A 1 93 ? -9.506 2.731 11.652 1.00 98.06 93 GLU A O 1
ATOM 731 N N . GLN A 1 94 ? -7.873 4.162 12.231 1.00 98.31 94 GLN A N 1
ATOM 732 C CA . GLN A 1 94 ? -8.776 5.236 12.670 1.00 98.31 94 GLN A CA 1
ATOM 733 C C . GLN A 1 94 ? -9.735 5.684 11.557 1.00 98.31 94 GLN A C 1
ATOM 735 O O . GLN A 1 94 ? -10.920 5.903 11.803 1.00 98.31 94 GLN A O 1
ATOM 740 N N . LEU A 1 95 ? -9.252 5.785 10.312 1.00 98.06 95 LEU A N 1
ATOM 741 C CA . LEU A 1 95 ? -10.101 6.111 9.166 1.00 98.06 95 LEU A CA 1
ATOM 742 C C . LEU A 1 95 ? -11.213 5.068 8.974 1.00 98.06 95 LEU A C 1
ATOM 744 O O . LEU A 1 95 ? -12.349 5.432 8.683 1.00 98.06 95 LEU A O 1
ATOM 748 N N . TRP A 1 96 ? -10.909 3.782 9.114 1.00 98.19 96 TRP A N 1
ATOM 749 C CA . TRP A 1 96 ? -11.913 2.727 8.970 1.00 98.19 96 TRP A CA 1
ATOM 750 C C . TRP A 1 96 ? -12.893 2.675 10.144 1.00 98.19 96 TRP A C 1
ATOM 752 O O . TRP A 1 96 ? -14.072 2.395 9.927 1.00 98.19 96 TRP A O 1
ATOM 762 N N . GLU A 1 97 ? -12.460 3.024 11.358 1.00 98.06 97 GLU A N 1
ATOM 763 C CA . GLU A 1 97 ? -13.362 3.190 12.507 1.00 98.06 97 GLU A CA 1
ATOM 764 C C . GLU A 1 97 ? -14.360 4.341 12.300 1.00 98.06 97 GLU A C 1
ATOM 766 O O . GLU A 1 97 ? -15.555 4.188 12.571 1.00 98.06 97 GLU A O 1
ATOM 771 N N . ASP A 1 98 ? -13.885 5.478 11.786 1.00 98.50 98 ASP A N 1
ATOM 772 C CA . ASP A 1 98 ? -14.714 6.658 11.522 1.00 98.50 98 ASP A CA 1
ATOM 773 C C . ASP A 1 98 ? -15.661 6.459 10.322 1.00 98.50 98 ASP A C 1
ATOM 775 O O . ASP A 1 98 ? -16.752 7.042 10.275 1.00 98.50 98 ASP A O 1
ATOM 779 N N . TYR A 1 99 ? -15.263 5.631 9.350 1.00 98.25 99 TYR A N 1
ATOM 780 C CA . TYR A 1 99 ? -15.998 5.380 8.108 1.00 98.25 99 TYR A CA 1
ATOM 781 C C . TYR A 1 99 ? -16.145 3.870 7.829 1.00 98.25 99 TYR A C 1
ATOM 783 O O . TYR A 1 99 ? -15.553 3.352 6.878 1.00 98.25 99 TYR A O 1
ATOM 791 N N . PRO A 1 100 ? -16.995 3.153 8.588 1.00 97.19 100 PRO A N 1
ATOM 792 C CA . PRO A 1 100 ? -17.105 1.691 8.509 1.00 97.19 100 PRO A CA 1
ATOM 793 C C . PRO A 1 100 ? -17.679 1.169 7.182 1.00 97.19 100 PRO A C 1
ATOM 795 O O . PRO A 1 100 ? -17.504 0.003 6.849 1.00 97.19 100 PRO A O 1
ATOM 798 N N . ASP A 1 101 ? -18.343 2.024 6.402 1.00 97.31 101 ASP A N 1
ATOM 799 C CA . ASP A 1 101 ? -18.889 1.673 5.085 1.00 97.31 101 ASP A CA 1
ATOM 800 C C . ASP A 1 101 ? -17.973 2.124 3.924 1.00 97.31 101 ASP A C 1
ATOM 802 O O . ASP A 1 101 ? -18.376 2.093 2.753 1.00 97.31 101 ASP A O 1
ATOM 806 N N . LEU A 1 102 ? -16.752 2.590 4.221 1.00 98.06 102 LEU A N 1
ATOM 807 C CA . LEU A 1 102 ? -15.804 3.067 3.215 1.00 98.06 102 LEU A CA 1
ATOM 808 C C . LEU A 1 102 ? -15.377 1.927 2.287 1.00 98.06 102 LEU A C 1
ATOM 810 O O . LEU A 1 102 ? -14.845 0.914 2.733 1.00 98.06 102 LEU A O 1
ATOM 814 N N . ASN A 1 103 ? -15.579 2.141 0.987 1.00 97.88 103 ASN A N 1
ATOM 815 C CA . ASN A 1 103 ? -15.187 1.223 -0.074 1.00 97.88 103 ASN A CA 1
ATOM 816 C C . ASN A 1 103 ? -14.294 1.934 -1.098 1.00 97.88 103 ASN A C 1
ATOM 818 O O . ASN A 1 103 ? -14.483 3.108 -1.424 1.00 97.88 103 ASN A O 1
ATOM 822 N N . TYR A 1 104 ? -13.354 1.177 -1.636 1.00 97.31 104 TYR A N 1
ATOM 823 C CA . TYR A 1 104 ? -12.352 1.537 -2.618 1.00 97.31 104 TYR A CA 1
ATOM 824 C C . TYR A 1 104 ? -12.617 0.789 -3.923 1.00 97.31 104 TYR A C 1
ATOM 826 O O . TYR A 1 104 ? -13.098 -0.345 -3.927 1.00 97.31 104 TYR A O 1
ATOM 834 N N . TYR A 1 105 ? -12.256 1.427 -5.031 1.00 97.38 105 TYR A N 1
ATOM 835 C CA . TYR A 1 105 ? -12.262 0.842 -6.364 1.00 97.38 105 TYR A CA 1
ATOM 836 C C . TYR A 1 105 ? -10.936 1.182 -7.037 1.00 97.38 105 TYR A C 1
ATOM 838 O O . TYR A 1 105 ? -10.550 2.354 -7.061 1.00 97.38 105 TYR A O 1
ATOM 846 N N . THR A 1 106 ? -10.240 0.173 -7.557 1.00 95.44 106 THR A N 1
ATOM 847 C CA . THR A 1 106 ? -8.939 0.349 -8.207 1.00 95.44 106 THR A CA 1
ATOM 848 C C . THR A 1 106 ? -9.081 0.176 -9.709 1.00 95.44 106 THR A C 1
ATOM 850 O O . THR A 1 106 ? -9.435 -0.894 -10.204 1.00 95.44 106 THR A O 1
ATOM 853 N N . GLU A 1 107 ? -8.726 1.222 -10.448 1.00 94.69 107 GLU A N 1
ATOM 854 C CA . GLU A 1 107 ? -8.599 1.184 -11.899 1.00 94.69 107 GLU A CA 1
ATOM 855 C C . GLU A 1 107 ? -7.126 1.329 -12.276 1.00 94.69 107 GLU A C 1
ATOM 857 O O . GLU A 1 107 ? -6.455 2.269 -11.856 1.00 94.69 107 GLU A O 1
ATOM 862 N N . LEU A 1 108 ? -6.607 0.367 -13.041 1.00 94.38 108 LEU A N 1
ATOM 863 C CA . LEU A 1 108 ? -5.256 0.453 -13.578 1.00 94.38 108 LEU A CA 1
ATOM 864 C C . LEU A 1 108 ? -5.298 1.290 -14.853 1.00 94.38 108 LEU A C 1
ATOM 866 O O . LEU A 1 108 ? -5.894 0.853 -15.832 1.00 94.38 108 LEU A O 1
ATOM 870 N N . GLU A 1 109 ? -4.654 2.455 -14.850 1.00 93.12 109 GLU A N 1
ATOM 871 C CA . GLU A 1 109 ? -4.603 3.334 -16.027 1.00 93.12 109 GLU A CA 1
ATOM 872 C C . GLU A 1 109 ? -3.400 3.038 -16.927 1.00 93.12 109 GLU A C 1
ATOM 874 O O . GLU A 1 109 ? -3.500 3.074 -18.154 1.00 93.12 109 GLU A O 1
ATOM 879 N N . SER A 1 110 ? -2.247 2.737 -16.329 1.00 91.69 110 SER A N 1
ATOM 880 C CA . SER A 1 110 ? -1.020 2.430 -17.060 1.00 91.69 110 SER A CA 1
ATOM 881 C C . SER A 1 110 ? -0.052 1.647 -16.184 1.00 91.69 110 SER A C 1
ATOM 883 O O . SER A 1 110 ? -0.159 1.686 -14.965 1.00 91.69 110 SER A O 1
ATOM 885 N N . TRP A 1 111 ? 0.903 0.939 -16.781 1.00 93.94 111 TRP A N 1
ATOM 886 C CA . TRP A 1 111 ? 1.951 0.266 -16.013 1.00 93.94 111 TRP A CA 1
ATOM 887 C C . TRP A 1 111 ? 3.276 0.224 -16.770 1.00 93.94 111 TRP A C 1
ATOM 889 O O . TRP A 1 111 ? 3.329 0.288 -17.995 1.00 93.94 111 TRP A O 1
ATOM 899 N N . THR A 1 112 ? 4.382 0.088 -16.054 1.00 92.31 112 THR A N 1
ATOM 900 C CA . THR A 1 112 ? 5.707 -0.151 -16.625 1.00 92.31 112 THR A CA 1
ATOM 901 C C . THR A 1 112 ? 6.498 -1.112 -15.744 1.00 92.31 112 THR A C 1
ATOM 903 O O . THR A 1 112 ? 6.182 -1.310 -14.570 1.00 92.31 112 THR A O 1
ATOM 906 N N . GLN A 1 113 ? 7.528 -1.735 -16.311 1.00 91.62 113 GLN A N 1
ATOM 907 C CA . GLN A 1 113 ? 8.442 -2.606 -15.582 1.00 91.62 113 GLN A CA 1
ATOM 908 C C . GLN A 1 113 ? 9.833 -1.972 -15.513 1.00 91.62 113 GLN A C 1
ATOM 910 O O . GLN A 1 113 ? 10.466 -1.716 -16.537 1.00 91.62 113 GLN A O 1
ATOM 915 N N . GLU A 1 114 ? 10.326 -1.765 -14.294 1.00 91.94 114 GLU A N 1
ATOM 916 C CA . GLU A 1 114 ? 11.669 -1.271 -13.998 1.00 91.94 114 GLU A CA 1
ATOM 917 C C . GLU A 1 114 ? 12.486 -2.377 -13.318 1.00 91.94 114 GLU A C 1
ATOM 919 O O . GLU A 1 114 ? 12.418 -2.588 -12.105 1.00 91.94 114 GLU A O 1
ATOM 924 N N . GLY A 1 115 ? 13.252 -3.129 -14.115 1.00 90.38 115 GLY A N 1
ATOM 925 C CA . GLY A 1 115 ? 13.942 -4.328 -13.632 1.00 90.38 115 GLY A CA 1
ATOM 926 C C . GLY A 1 115 ? 12.939 -5.383 -13.157 1.00 90.38 115 GLY A C 1
ATOM 927 O O . GLY A 1 115 ? 12.095 -5.831 -13.931 1.00 90.38 115 GLY A O 1
ATOM 928 N N . ASP A 1 116 ? 13.003 -5.746 -11.877 1.00 89.50 116 ASP A N 1
ATOM 929 C CA . ASP A 1 116 ? 12.087 -6.714 -11.253 1.00 89.50 116 ASP A CA 1
ATOM 930 C C . ASP A 1 116 ? 10.862 -6.053 -10.594 1.00 89.50 116 ASP A C 1
ATOM 932 O O . ASP A 1 116 ? 10.077 -6.719 -9.919 1.00 89.50 116 ASP A O 1
ATOM 936 N N . ARG A 1 117 ? 10.694 -4.734 -10.755 1.00 89.56 117 ARG A N 1
ATOM 937 C CA . ARG A 1 117 ? 9.596 -3.969 -10.156 1.00 89.56 117 ARG A CA 1
ATOM 938 C C . ARG A 1 117 ? 8.567 -3.576 -11.203 1.00 89.56 117 ARG A C 1
ATOM 940 O O . ARG A 1 117 ? 8.926 -3.151 -12.296 1.00 89.56 117 ARG A O 1
ATOM 947 N N . TRP A 1 118 ? 7.295 -3.627 -10.830 1.00 92.38 118 TRP A N 1
ATOM 948 C CA . TRP A 1 118 ? 6.240 -2.939 -11.566 1.00 92.38 118 TRP A CA 1
ATOM 949 C C . TRP A 1 118 ? 5.999 -1.557 -10.968 1.00 92.38 118 TRP A C 1
ATOM 951 O O . TRP A 1 118 ? 6.056 -1.387 -9.749 1.00 92.38 118 TRP A O 1
ATOM 961 N N . ILE A 1 119 ? 5.734 -0.587 -11.835 1.00 90.56 119 ILE A N 1
ATOM 962 C CA . ILE A 1 119 ? 5.201 0.726 -11.480 1.00 90.56 119 ILE A CA 1
ATOM 963 C C . ILE A 1 119 ? 3.866 0.841 -12.199 1.00 90.56 119 ILE A C 1
ATOM 965 O O . ILE A 1 119 ? 3.808 0.626 -13.408 1.00 90.56 119 ILE A O 1
ATOM 969 N N . ALA A 1 120 ? 2.814 1.096 -11.440 1.00 87.06 120 ALA A N 1
ATOM 970 C CA . ALA A 1 120 ? 1.425 1.108 -11.870 1.00 87.06 120 ALA A CA 1
ATOM 971 C C . ALA A 1 120 ? 0.740 2.345 -11.291 1.00 87.06 120 ALA A C 1
ATOM 973 O O . ALA A 1 120 ? 1.191 2.776 -10.202 1.00 87.06 120 ALA A O 1
#

pLDDT: mean 80.69, std 20.46, range [36.88, 98.5]

Secondary structure (DSSP, 8-state):
--------------SSHHHHHHHHHHHGGGS------PPPBPGGG--HHHHHHHHHHHHHHHTT-HHHHHTTS-TT-B-TT--BHHHHHHHHHHHHHH-TT---------BEEETTEEE-

Sequence (120 aa):
MGKFQQVISRHSCSRGVRRFLLSAVLGLGMTLSVGMVTYAQFPEDTPAALQTTLKRLETAANQHDLDALQDYYGAEFVTSDDVPRPQYFETLEQLWEDYPDLNYYTELESWTQEGDRWIA

Radius of gyration: 33.31 Å; chains: 1; bounding box: 105×46×64 Å

Foldseek 3Di:
DYDDDDDDDDPPPDDVVVVVVVVVVVVVVPPPCPPPPFDWAAPVPDDPVVVVVQVQCQVCLQVVPLVSNLVVADCQDADPVRRGPVRVSVVSNVVCVVPVNDHDDDDDGTWGDDPPDIDD